Protein AF-A0A0V0GFG6-F1 (afdb_monomer_lite)

Organism: Solanum chacoense (NCBI:txid4108)

Foldseek 3Di:
DDDDDQAAEAEPVPCVCVVVCVVVVHHYYYDYPDDPQLVQCVVCVVVCVVVDDDALLPDPDFDDGPPDDGHHSVRHDPLRRHCVDPSND

Secondary structure (DSSP, 8-state):
-------EEEETT-GGGHHHHHHTT--EEEE--S-HHHHHHHHHHHHHHHH--S-STT-SSPBP-TTSPP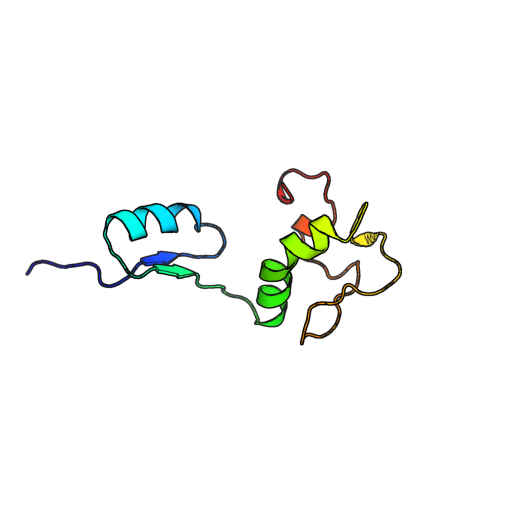BPGGGS-GGGG-TTSGGG-

pLDDT: mean 95.03, std 6.78, range [50.72, 98.31]

Sequence (89 aa):
MKHLLDALIVDIFTTEALPIAKEFELPNYVYIPTNAWFTAMTVYCPVLDKEIEGQYVDQKEPLKIPGCKPVRPEDVNDPMLDRNKQDYR

Radius of gyration: 16.78 Å; chains: 1; bounding box: 41×23×46 Å

Structure (mmCIF, N/CA/C/O backbone):
data_AF-A0A0V0GFG6-F1
#
_entry.id   AF-A0A0V0GFG6-F1
#
loop_
_atom_site.group_PDB
_atom_site.id
_atom_site.type_symbol
_atom_site.label_atom_id
_atom_site.label_alt_id
_atom_site.label_comp_id
_atom_site.label_asym_id
_atom_site.label_entity_id
_atom_site.label_seq_id
_atom_site.pdbx_PDB_ins_code
_atom_site.Cartn_x
_atom_site.Cartn_y
_atom_site.Cartn_z
_atom_site.occupancy
_atom_site.B_iso_or_equiv
_atom_site.auth_seq_id
_atom_site.auth_comp_id
_atom_site.auth_asym_id
_atom_site.auth_atom_id
_atom_site.pdbx_PDB_model_num
ATOM 1 N N . MET A 1 1 ? 26.269 -8.665 -30.414 1.00 50.72 1 MET A N 1
ATOM 2 C CA . MET A 1 1 ? 24.800 -8.788 -30.306 1.00 50.72 1 MET A CA 1
ATOM 3 C C . MET A 1 1 ? 24.291 -7.561 -29.567 1.00 50.72 1 MET A C 1
ATOM 5 O O . MET A 1 1 ? 24.908 -7.196 -28.575 1.00 50.72 1 MET A O 1
ATOM 9 N N . LYS A 1 2 ? 23.260 -6.873 -30.075 1.00 64.06 2 LYS A N 1
ATOM 10 C CA . LYS A 1 2 ? 22.586 -5.804 -29.321 1.00 64.06 2 LYS A CA 1
ATOM 11 C C . LYS A 1 2 ? 21.649 -6.486 -28.325 1.00 64.06 2 LYS A C 1
ATOM 13 O O . LYS A 1 2 ? 20.736 -7.179 -28.758 1.00 64.06 2 LYS A O 1
ATOM 18 N N . HIS A 1 3 ? 21.905 -6.327 -27.032 1.00 73.44 3 HIS A N 1
ATOM 19 C CA . HIS A 1 3 ? 20.947 -6.704 -25.999 1.00 73.44 3 HIS A CA 1
ATOM 20 C C . HIS A 1 3 ? 19.926 -5.573 -25.904 1.00 73.44 3 HIS A C 1
ATOM 22 O O . HIS A 1 3 ? 20.262 -4.476 -25.464 1.00 73.44 3 HIS A O 1
ATOM 28 N N . LEU A 1 4 ? 18.725 -5.815 -26.420 1.00 84.06 4 LEU A N 1
ATOM 29 C CA . LEU A 1 4 ? 17.573 -4.954 -26.177 1.00 84.06 4 LEU A CA 1
ATOM 30 C C . LEU A 1 4 ? 16.907 -5.441 -24.887 1.00 84.06 4 LEU A C 1
ATOM 32 O O . LEU A 1 4 ? 16.917 -6.638 -24.609 1.00 84.06 4 LEU A O 1
ATOM 36 N N . LEU A 1 5 ? 16.403 -4.514 -24.078 1.00 90.75 5 LEU A N 1
ATOM 37 C CA . LEU A 1 5 ? 15.624 -4.852 -22.889 1.00 90.75 5 LEU A CA 1
ATOM 38 C C . LEU A 1 5 ? 14.206 -5.225 -23.335 1.00 90.75 5 LEU A C 1
ATOM 40 O O . LEU A 1 5 ? 13.611 -4.486 -24.113 1.00 90.75 5 LEU A O 1
ATOM 44 N N . ASP A 1 6 ? 13.677 -6.345 -22.845 1.00 93.81 6 ASP A N 1
ATOM 45 C CA . ASP A 1 6 ? 12.325 -6.809 -23.197 1.00 93.81 6 ASP A CA 1
ATOM 46 C C . ASP A 1 6 ? 11.247 -6.305 -22.221 1.00 93.81 6 ASP A C 1
ATOM 48 O O . ASP A 1 6 ? 10.089 -6.143 -22.604 1.00 93.81 6 ASP A O 1
ATOM 52 N N . ALA A 1 7 ? 11.606 -6.071 -20.953 1.00 95.38 7 ALA A N 1
ATOM 53 C CA . ALA A 1 7 ? 10.709 -5.551 -19.922 1.00 95.38 7 ALA A CA 1
ATOM 54 C C . ALA A 1 7 ? 11.483 -4.997 -18.712 1.00 95.38 7 ALA A C 1
ATOM 56 O O . ALA A 1 7 ? 12.623 -5.392 -18.459 1.00 95.38 7 ALA A O 1
ATOM 57 N N . LEU A 1 8 ? 10.824 -4.144 -17.924 1.00 96.69 8 LEU A N 1
ATOM 58 C CA . LEU A 1 8 ? 11.242 -3.761 -16.575 1.00 96.69 8 LEU A CA 1
ATOM 59 C C . LEU A 1 8 ? 10.323 -4.426 -15.538 1.00 96.69 8 LEU A C 1
ATOM 61 O O . LEU A 1 8 ? 9.103 -4.287 -15.606 1.00 96.69 8 LEU A O 1
ATOM 65 N N . ILE A 1 9 ? 10.901 -5.116 -14.557 1.00 97.44 9 ILE A N 1
ATOM 66 C CA . ILE A 1 9 ? 10.167 -5.650 -13.404 1.00 97.44 9 ILE A CA 1
ATOM 67 C C . ILE A 1 9 ? 10.732 -4.975 -12.158 1.00 97.44 9 ILE A C 1
ATOM 69 O O . ILE A 1 9 ? 11.920 -5.113 -11.873 1.00 97.44 9 ILE A O 1
ATOM 73 N N . VAL A 1 10 ? 9.886 -4.237 -11.449 1.00 97.56 10 VAL A N 1
ATOM 74 C CA . VAL A 1 10 ? 10.226 -3.525 -10.207 1.00 97.56 10 VAL A CA 1
ATOM 75 C C . VAL A 1 10 ? 9.537 -4.192 -9.023 1.00 97.56 10 VAL A C 1
ATOM 77 O O . VAL A 1 10 ? 8.579 -4.939 -9.214 1.00 97.56 10 VAL A O 1
ATOM 80 N N . ASP A 1 11 ? 9.991 -3.936 -7.804 1.00 97.25 11 ASP A N 1
ATOM 81 C CA . ASP A 1 11 ? 9.225 -4.288 -6.607 1.00 97.25 1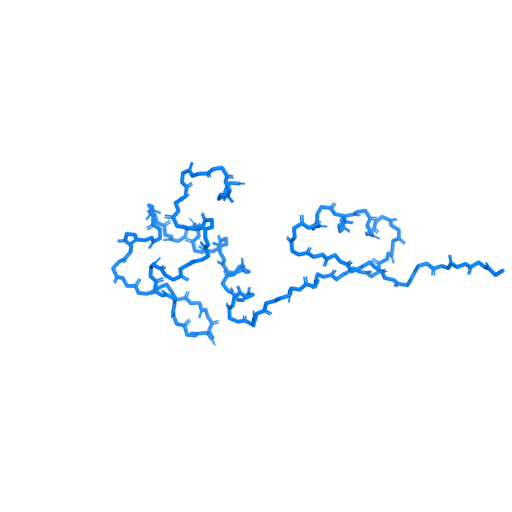1 ASP A CA 1
ATOM 82 C C . ASP A 1 11 ? 8.218 -3.179 -6.237 1.00 97.25 11 ASP A C 1
ATOM 84 O O . ASP A 1 11 ? 8.135 -2.132 -6.884 1.00 97.25 11 ASP A O 1
ATOM 88 N N . ILE A 1 12 ? 7.424 -3.406 -5.188 1.00 93.94 12 ILE A N 1
ATOM 89 C CA . ILE A 1 12 ? 6.411 -2.446 -4.714 1.00 93.94 12 ILE A CA 1
ATOM 90 C C . ILE A 1 12 ? 6.982 -1.116 -4.199 1.00 93.94 12 ILE A C 1
ATOM 92 O O . ILE A 1 12 ? 6.227 -0.154 -4.083 1.00 93.94 12 ILE A O 1
ATOM 96 N N . PHE A 1 13 ? 8.277 -1.049 -3.889 1.00 93.06 13 PHE A N 1
ATOM 97 C CA . PHE A 1 13 ? 8.944 0.149 -3.378 1.00 93.06 13 PHE A CA 1
ATOM 98 C C . PHE A 1 13 ? 9.690 0.928 -4.461 1.00 93.06 13 PHE A C 1
ATOM 100 O O . PHE A 1 13 ? 10.159 2.021 -4.182 1.00 93.06 13 PHE A O 1
ATOM 107 N N . THR A 1 14 ? 9.789 0.383 -5.675 1.00 96.31 14 THR A N 1
ATOM 108 C CA . THR A 1 14 ? 10.572 0.942 -6.791 1.00 96.31 14 THR A CA 1
ATOM 109 C C . THR A 1 14 ? 9.684 1.357 -7.971 1.00 96.31 14 THR A C 1
ATOM 111 O O . THR A 1 14 ? 10.088 1.367 -9.139 1.00 96.31 14 THR A O 1
ATOM 114 N N . THR A 1 15 ? 8.428 1.705 -7.676 1.00 95.38 15 THR A N 1
ATOM 115 C CA . THR A 1 15 ? 7.428 2.088 -8.687 1.00 95.38 15 THR A CA 1
ATOM 116 C C . THR A 1 15 ? 7.734 3.427 -9.367 1.00 95.38 15 THR A C 1
ATOM 118 O O . THR A 1 15 ? 7.228 3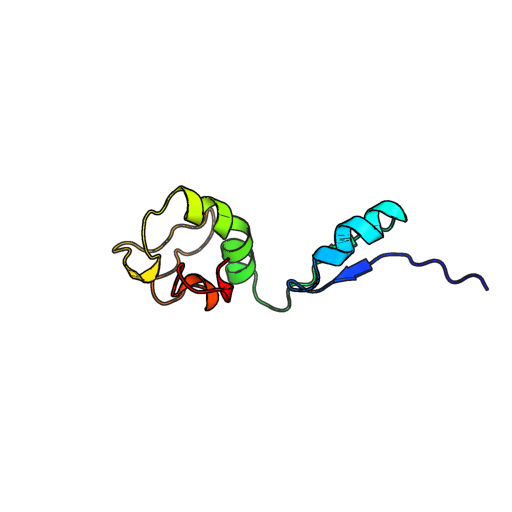.690 -10.460 1.00 95.38 15 THR A O 1
ATOM 121 N N . GLU A 1 16 ? 8.631 4.240 -8.805 1.00 95.75 16 GLU A N 1
ATOM 122 C CA . GLU A 1 16 ? 9.127 5.476 -9.413 1.00 95.75 16 GLU A CA 1
ATOM 123 C C . GLU A 1 16 ? 9.906 5.251 -10.719 1.00 95.75 16 GLU A C 1
ATOM 125 O O . GLU A 1 16 ? 10.064 6.186 -11.503 1.00 95.75 16 GLU A O 1
ATOM 130 N N . ALA A 1 17 ? 10.354 4.022 -11.000 1.00 96.25 17 ALA A N 1
ATOM 131 C CA . ALA A 1 17 ? 11.010 3.677 -12.262 1.00 96.25 17 ALA A CA 1
ATOM 132 C C . ALA A 1 17 ? 10.022 3.356 -13.406 1.00 96.25 17 ALA A C 1
ATOM 134 O O . ALA A 1 17 ? 10.427 3.298 -14.570 1.00 96.25 17 ALA A O 1
ATOM 135 N N . LEU A 1 18 ? 8.725 3.173 -13.119 1.00 96.81 18 LEU A N 1
ATOM 136 C CA . LEU A 1 18 ? 7.717 2.843 -14.139 1.00 96.81 18 LEU A CA 1
ATOM 137 C C . LEU A 1 18 ? 7.547 3.940 -15.212 1.00 96.81 18 LEU A C 1
ATOM 139 O O . LEU A 1 18 ? 7.469 3.592 -16.395 1.00 96.81 18 LEU A O 1
ATOM 143 N N . PRO A 1 19 ? 7.525 5.250 -14.875 1.00 96.88 19 PRO A N 1
ATOM 144 C CA . PRO A 1 19 ? 7.494 6.312 -15.879 1.00 96.88 19 PRO A CA 1
ATOM 145 C C . PRO A 1 19 ? 8.712 6.280 -16.807 1.00 96.88 19 PRO A C 1
ATOM 147 O O . PRO A 1 19 ? 8.547 6.442 -18.012 1.00 96.88 19 PRO A O 1
ATOM 150 N N . ILE A 1 20 ? 9.900 5.977 -16.270 1.00 94.38 20 ILE A N 1
ATOM 151 C CA . ILE A 1 20 ? 11.134 5.860 -17.057 1.00 94.38 20 ILE A CA 1
ATOM 152 C C . ILE A 1 20 ? 10.991 4.719 -18.066 1.00 94.38 20 ILE A C 1
ATOM 154 O O . ILE A 1 20 ? 11.212 4.926 -19.251 1.00 94.38 20 ILE A O 1
ATOM 158 N N . ALA A 1 21 ? 10.539 3.530 -17.651 1.00 94.69 21 ALA A N 1
ATOM 159 C CA . ALA A 1 21 ? 10.308 2.421 -18.585 1.00 94.69 21 ALA A CA 1
ATOM 160 C C . ALA A 1 21 ? 9.342 2.787 -19.723 1.00 94.69 21 ALA A C 1
ATOM 162 O O . ALA A 1 21 ? 9.552 2.385 -20.867 1.00 94.69 21 ALA A O 1
ATOM 163 N N . LYS A 1 22 ? 8.316 3.593 -19.427 1.00 94.25 22 LYS A N 1
ATOM 164 C CA . LYS A 1 22 ? 7.361 4.076 -20.427 1.00 94.25 22 LYS A CA 1
ATOM 165 C C . LYS A 1 22 ? 8.007 4.998 -21.470 1.00 94.25 22 LYS A C 1
ATOM 167 O O . LYS A 1 22 ? 7.618 4.922 -22.631 1.00 94.25 22 LYS A O 1
ATOM 172 N N . GLU A 1 23 ? 8.989 5.820 -21.094 1.00 95.88 23 GLU A N 1
ATOM 173 C CA . GLU A 1 23 ? 9.753 6.668 -22.030 1.00 95.88 23 GLU A CA 1
ATOM 174 C C . GLU A 1 23 ? 10.558 5.849 -23.050 1.00 95.88 23 GLU A C 1
ATOM 176 O O . GLU A 1 23 ? 10.771 6.299 -24.174 1.00 95.88 23 GLU A O 1
ATOM 181 N N . PHE A 1 24 ? 10.963 4.631 -22.681 1.00 93.31 24 PHE A N 1
ATOM 182 C CA . PHE A 1 24 ? 11.674 3.689 -23.552 1.00 93.31 24 PHE A CA 1
ATOM 183 C C . PHE A 1 24 ? 10.748 2.685 -24.257 1.00 93.31 24 PHE A C 1
ATOM 185 O O . PHE A 1 24 ? 11.242 1.729 -24.851 1.00 93.31 24 PHE A O 1
ATOM 192 N N . GLU A 1 25 ? 9.424 2.868 -24.172 1.00 94.75 25 GLU A N 1
ATOM 193 C CA . GLU A 1 25 ? 8.420 1.933 -24.706 1.00 94.75 25 GLU A CA 1
ATOM 194 C C . GLU A 1 25 ? 8.578 0.496 -24.167 1.00 94.75 25 GLU A C 1
ATOM 196 O O . GLU A 1 25 ? 8.181 -0.479 -24.807 1.00 94.75 25 GLU A O 1
ATOM 201 N N . LEU A 1 26 ? 9.140 0.354 -22.960 1.00 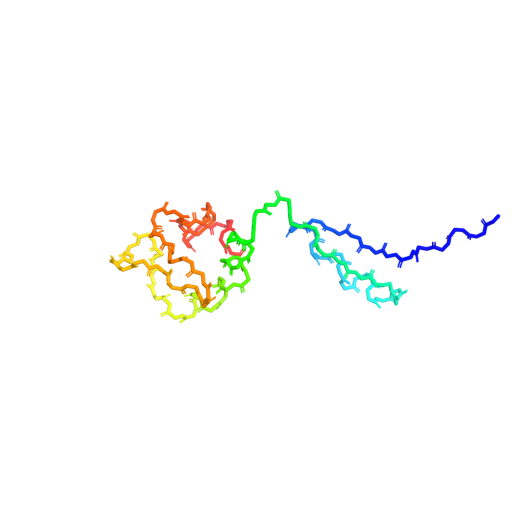95.69 26 LEU A N 1
ATOM 202 C CA . LEU A 1 26 ? 9.345 -0.940 -22.322 1.00 95.69 26 LEU A CA 1
ATOM 203 C C . LEU A 1 26 ? 8.079 -1.379 -21.574 1.00 95.69 26 LEU A C 1
ATOM 205 O O . LEU A 1 26 ? 7.571 -0.632 -20.721 1.00 95.69 26 LEU A O 1
ATOM 209 N N . PRO A 1 27 ? 7.596 -2.616 -21.807 1.00 96.69 27 PRO A N 1
ATOM 210 C CA . PRO A 1 27 ? 6.658 -3.263 -20.903 1.00 96.69 27 PRO A CA 1
ATOM 211 C C . PRO A 1 27 ? 7.183 -3.196 -19.467 1.00 96.69 27 PRO A C 1
ATOM 213 O O . PRO A 1 27 ? 8.354 -3.483 -19.213 1.00 96.69 27 PRO A O 1
ATOM 216 N N . ASN A 1 28 ? 6.328 -2.808 -18.526 1.00 96.75 28 ASN A N 1
ATOM 217 C CA . ASN A 1 28 ? 6.706 -2.670 -17.127 1.00 96.75 28 ASN A CA 1
ATOM 218 C C . ASN A 1 28 ? 5.710 -3.376 -16.207 1.00 96.75 28 ASN A C 1
ATOM 220 O O . ASN A 1 28 ? 4.506 -3.385 -16.463 1.00 96.75 28 ASN A O 1
ATOM 224 N N . TYR A 1 29 ? 6.239 -4.001 -15.158 1.00 96.94 29 TYR A N 1
ATOM 225 C CA . TYR A 1 29 ? 5.488 -4.835 -14.226 1.00 96.94 29 TYR A CA 1
ATOM 226 C C . TYR A 1 29 ? 5.965 -4.597 -12.796 1.00 96.94 29 TYR A C 1
ATOM 228 O O . TYR A 1 29 ? 7.147 -4.352 -12.560 1.00 96.94 29 TYR A O 1
ATOM 236 N N . VAL A 1 30 ? 5.048 -4.737 -11.841 1.00 97.62 30 VAL A N 1
ATOM 237 C CA . VAL A 1 30 ? 5.361 -4.723 -10.410 1.00 97.62 30 VAL A CA 1
ATOM 238 C C . VAL A 1 30 ? 5.304 -6.154 -9.888 1.00 97.62 30 VAL A C 1
ATOM 240 O O . VAL A 1 30 ? 4.268 -6.815 -9.969 1.00 97.62 30 VAL A O 1
ATOM 243 N N . TYR A 1 31 ? 6.415 -6.634 -9.344 1.00 97.31 31 TYR A N 1
ATOM 244 C CA . TYR A 1 31 ? 6.484 -7.865 -8.580 1.00 97.31 31 TYR A CA 1
ATOM 245 C C . TYR A 1 31 ? 6.158 -7.578 -7.115 1.00 97.31 31 TYR A C 1
ATOM 247 O O . TYR A 1 31 ? 6.854 -6.829 -6.430 1.00 97.31 31 TYR A O 1
ATOM 255 N N . ILE A 1 32 ? 5.089 -8.202 -6.629 1.00 96.88 32 ILE A N 1
ATOM 256 C CA . ILE A 1 32 ? 4.657 -8.109 -5.238 1.00 96.88 32 ILE A CA 1
ATOM 257 C C . ILE A 1 32 ? 5.053 -9.418 -4.541 1.00 96.88 32 ILE A C 1
ATOM 259 O O . ILE A 1 32 ? 4.377 -10.425 -4.751 1.00 96.88 32 ILE A O 1
ATOM 263 N N . PRO A 1 33 ? 6.123 -9.450 -3.720 1.00 96.44 33 PRO A N 1
ATOM 264 C CA . PRO A 1 33 ? 6.611 -10.672 -3.067 1.00 96.44 33 PRO A CA 1
ATOM 265 C C . PRO A 1 33 ? 5.760 -11.059 -1.843 1.00 96.44 33 PRO A C 1
ATOM 267 O O . PRO A 1 33 ? 6.274 -11.455 -0.799 1.00 96.44 33 PRO A O 1
ATOM 270 N N . THR A 1 34 ? 4.444 -10.891 -1.939 1.00 96.38 34 THR A N 1
ATOM 271 C CA . THR A 1 34 ? 3.479 -11.148 -0.869 1.00 96.38 34 THR A CA 1
ATOM 272 C C . THR A 1 34 ? 2.191 -11.739 -1.469 1.00 96.38 34 THR A C 1
ATOM 274 O O . THR A 1 34 ? 2.118 -12.030 -2.662 1.00 96.38 34 THR A O 1
ATOM 277 N N . ASN A 1 35 ? 1.195 -12.050 -0.642 1.00 96.88 35 ASN A N 1
ATOM 278 C CA . ASN A 1 35 ? -0.018 -12.731 -1.073 1.00 96.88 35 ASN A CA 1
ATOM 279 C C . ASN A 1 35 ? -1.033 -11.792 -1.769 1.00 96.88 35 ASN A C 1
ATOM 281 O O . ASN A 1 35 ? -0.943 -10.561 -1.742 1.00 96.88 35 ASN A O 1
ATOM 285 N N . ALA A 1 36 ? -2.046 -12.400 -2.392 1.00 97.12 36 ALA A N 1
ATOM 286 C CA . ALA A 1 36 ? -3.094 -11.673 -3.109 1.00 97.12 36 ALA A CA 1
ATOM 287 C C . ALA A 1 36 ? -3.966 -10.798 -2.190 1.00 97.12 36 ALA A C 1
ATOM 289 O O . ALA A 1 36 ? -4.457 -9.760 -2.622 1.00 97.12 36 ALA A O 1
ATOM 290 N N . TRP A 1 37 ? -4.145 -11.187 -0.923 1.00 97.62 37 TRP A N 1
ATOM 291 C CA . TRP A 1 37 ? -4.969 -10.439 0.029 1.00 97.62 37 TRP A CA 1
ATOM 292 C C . TRP A 1 37 ? -4.297 -9.127 0.449 1.00 97.62 37 TRP A C 1
ATOM 294 O O . TRP A 1 37 ? -4.932 -8.075 0.415 1.00 97.62 37 TRP A O 1
ATOM 304 N N . PHE A 1 38 ? -2.991 -9.169 0.720 1.00 97.25 38 PHE A N 1
ATOM 305 C CA . PHE A 1 38 ? -2.155 -7.982 0.899 1.00 97.25 38 PHE A CA 1
ATOM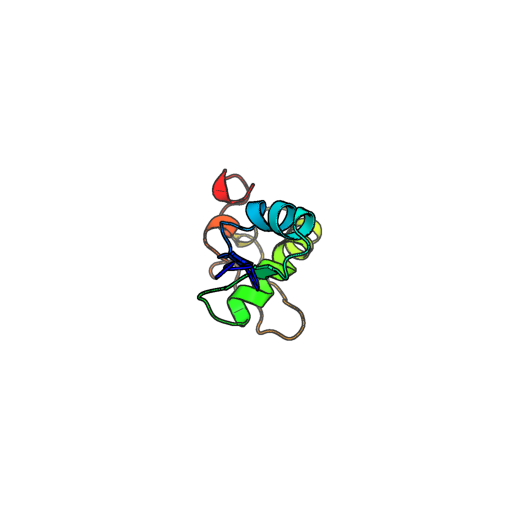 306 C C . PHE A 1 38 ? -2.212 -7.078 -0.332 1.00 97.25 38 PHE A C 1
ATOM 308 O O . PHE A 1 38 ? -2.445 -5.881 -0.209 1.00 97.25 38 PHE A O 1
ATOM 315 N N . THR A 1 39 ? -2.051 -7.654 -1.528 1.00 96.81 39 THR A N 1
ATOM 316 C CA . THR A 1 39 ? -2.108 -6.892 -2.784 1.00 96.81 39 THR A CA 1
ATOM 317 C C . THR A 1 39 ? -3.443 -6.163 -2.931 1.00 96.81 39 THR A C 1
ATOM 319 O O . THR A 1 39 ? -3.463 -4.976 -3.244 1.00 96.81 39 THR A O 1
ATOM 322 N N . ALA A 1 40 ? -4.558 -6.846 -2.653 1.00 97.56 40 ALA A N 1
ATOM 323 C CA . ALA A 1 40 ? -5.888 -6.254 -2.714 1.00 97.56 40 ALA A CA 1
ATOM 324 C C . ALA A 1 40 ? -6.052 -5.094 -1.720 1.00 97.56 40 ALA A C 1
ATOM 326 O O . ALA A 1 40 ? -6.582 -4.050 -2.093 1.00 97.56 40 ALA A O 1
ATOM 327 N N . MET A 1 41 ? -5.555 -5.239 -0.486 1.00 97.25 41 MET A N 1
ATOM 328 C CA . MET A 1 41 ? -5.574 -4.156 0.501 1.00 97.25 41 MET A CA 1
ATOM 329 C C . MET A 1 41 ? -4.731 -2.961 0.060 1.00 97.25 41 MET A C 1
ATOM 331 O O . MET A 1 41 ? -5.213 -1.834 0.099 1.00 97.25 41 MET A O 1
ATOM 335 N N . THR A 1 42 ? -3.505 -3.200 -0.407 1.00 95.50 42 THR A N 1
ATOM 336 C CA . THR A 1 42 ? -2.591 -2.148 -0.867 1.00 95.50 42 THR A CA 1
ATOM 337 C C . THR A 1 42 ? -3.181 -1.369 -2.043 1.00 95.50 42 THR A C 1
ATOM 339 O O . THR A 1 42 ? -3.172 -0.141 -2.031 1.00 95.50 42 THR A O 1
ATOM 342 N N . VAL A 1 43 ? -3.772 -2.058 -3.026 1.00 95.31 43 VAL A N 1
ATOM 343 C CA . VAL A 1 43 ? -4.418 -1.416 -4.186 1.00 95.31 43 VAL A CA 1
ATOM 344 C C . VAL A 1 43 ? -5.688 -0.653 -3.790 1.00 95.31 43 VAL A C 1
ATOM 346 O O . VAL A 1 43 ? -5.989 0.379 -4.386 1.00 95.31 43 VAL A O 1
ATOM 349 N N . TYR A 1 44 ? -6.432 -1.130 -2.788 1.00 97.75 44 TYR A N 1
ATOM 350 C CA . TYR A 1 44 ? -7.667 -0.490 -2.322 1.00 97.75 44 TYR A CA 1
ATOM 351 C C . TYR A 1 44 ? -7.438 0.585 -1.241 1.00 97.75 44 TYR A C 1
ATOM 353 O O . TYR A 1 44 ? -8.354 1.343 -0.923 1.00 97.75 44 TYR A O 1
ATOM 361 N N . CYS A 1 45 ? -6.218 0.702 -0.708 1.00 96.00 45 CYS A N 1
ATOM 362 C CA . CYS A 1 45 ? -5.848 1.665 0.332 1.00 96.00 45 CYS A CA 1
ATOM 363 C C . CYS A 1 45 ? -6.244 3.120 -0.005 1.00 96.00 45 CYS A C 1
ATOM 365 O O . CYS A 1 45 ? -6.861 3.759 0.844 1.00 96.00 45 CYS A O 1
ATOM 367 N N . PRO A 1 46 ? -6.047 3.642 -1.236 1.00 96.25 46 PRO A N 1
ATOM 368 C CA . PRO A 1 46 ? -6.466 5.008 -1.574 1.00 96.25 46 PRO A CA 1
ATOM 369 C C . PRO A 1 46 ? -7.983 5.245 -1.530 1.00 96.25 46 PRO A C 1
ATOM 371 O O . PRO A 1 46 ? -8.424 6.392 -1.481 1.00 96.25 46 PRO A O 1
ATOM 374 N N . VAL A 1 47 ? -8.796 4.186 -1.616 1.00 98.12 47 VAL A N 1
ATOM 375 C CA . VAL A 1 47 ? -10.254 4.282 -1.446 1.00 98.12 47 VAL A CA 1
ATOM 376 C C . VAL A 1 47 ? -10.587 4.346 0.039 1.00 98.12 47 VAL A C 1
ATOM 378 O O . VAL A 1 47 ? -11.301 5.251 0.459 1.00 98.12 47 VAL A O 1
ATOM 381 N N . LEU A 1 48 ? -9.993 3.453 0.837 1.00 97.38 48 LEU A N 1
ATOM 382 C CA . LEU A 1 48 ? -10.132 3.459 2.295 1.00 97.38 48 LEU A CA 1
ATOM 383 C C . LEU A 1 48 ? -9.698 4.801 2.900 1.00 97.38 48 LEU A C 1
ATOM 385 O O . LEU A 1 48 ? -10.392 5.314 3.769 1.00 97.38 48 LEU A O 1
ATOM 389 N N . ASP A 1 49 ? -8.616 5.403 2.399 1.00 97.06 49 ASP A N 1
ATOM 390 C CA . ASP A 1 49 ? -8.105 6.698 2.871 1.00 97.06 49 ASP A CA 1
ATOM 391 C C . ASP A 1 49 ? -9.124 7.835 2.711 1.00 97.06 49 ASP A C 1
ATOM 393 O O . ASP A 1 49 ? -9.209 8.713 3.571 1.00 97.06 49 ASP A O 1
ATOM 397 N N . LYS A 1 50 ? -9.927 7.782 1.640 1.00 97.69 50 LYS A N 1
ATOM 398 C CA . LYS A 1 50 ? -10.986 8.757 1.347 1.00 97.69 50 LYS A CA 1
ATOM 399 C C . LYS A 1 50 ? -12.274 8.485 2.113 1.00 97.69 50 LYS A C 1
ATOM 401 O O . LYS A 1 50 ? -12.983 9.427 2.447 1.00 97.69 50 LYS A O 1
ATOM 406 N N . GLU A 1 51 ? -12.618 7.215 2.307 1.00 97.19 51 GLU A N 1
ATOM 407 C CA . GLU A 1 51 ? -13.887 6.802 2.919 1.00 97.19 51 GLU A CA 1
ATOM 408 C C . GLU A 1 51 ? -13.831 6.765 4.450 1.00 97.19 51 GLU A C 1
ATOM 410 O O . GLU A 1 51 ? -14.863 6.906 5.105 1.00 97.19 51 GLU A O 1
ATOM 415 N N . ILE A 1 52 ? -12.645 6.564 5.024 1.00 97.00 52 ILE A N 1
ATOM 416 C CA . ILE A 1 52 ? -12.442 6.443 6.464 1.00 97.00 52 ILE A CA 1
ATOM 417 C C . ILE A 1 52 ? -11.807 7.728 6.988 1.00 97.00 52 ILE A C 1
ATOM 419 O O . ILE A 1 52 ? -10.694 8.098 6.614 1.00 97.00 52 ILE A O 1
ATOM 423 N N . GLU A 1 53 ? -12.492 8.386 7.915 1.00 95.94 53 GLU A N 1
ATOM 424 C CA . GLU A 1 53 ? -11.931 9.481 8.706 1.00 95.94 53 GLU A CA 1
ATOM 425 C C . GLU A 1 53 ? -11.194 8.933 9.942 1.00 95.94 53 GLU A C 1
ATOM 427 O O . GLU A 1 53 ? -11.626 7.958 10.560 1.00 95.94 53 GLU A O 1
ATOM 432 N N . GLY A 1 54 ? -10.088 9.573 10.337 1.00 96.50 54 GLY A N 1
ATOM 433 C CA . GLY A 1 54 ? -9.319 9.177 11.527 1.00 96.50 54 GLY A CA 1
ATOM 434 C C . GLY A 1 54 ? -8.481 7.910 11.326 1.00 96.50 54 GLY A C 1
ATOM 435 O O . GLY A 1 54 ? -8.157 7.550 10.200 1.00 96.50 54 GLY A O 1
ATOM 436 N N . GLN A 1 55 ? -8.060 7.233 12.395 1.00 98.12 55 GLN A N 1
ATOM 437 C CA . GLN A 1 55 ? -7.192 6.059 12.246 1.00 98.12 55 GLN A CA 1
ATOM 438 C C . GLN A 1 55 ? -7.964 4.825 11.773 1.00 98.12 55 GLN A C 1
ATOM 440 O O . GLN A 1 55 ? -9.115 4.606 12.158 1.00 98.12 55 GLN A O 1
ATOM 445 N N . TYR A 1 56 ? -7.302 3.966 10.991 1.00 98.12 56 TYR A N 1
ATOM 446 C CA . TYR A 1 56 ? -7.857 2.654 10.646 1.00 98.12 56 TYR A CA 1
ATOM 447 C C . TYR A 1 56 ? -8.005 1.765 11.878 1.00 98.12 56 TYR A C 1
ATOM 449 O O . TYR A 1 56 ? -9.012 1.079 12.011 1.00 98.12 56 TYR A O 1
ATOM 457 N N . VAL A 1 57 ? -7.039 1.834 12.799 1.00 98.00 57 VAL A N 1
ATOM 458 C CA . VAL A 1 57 ? -7.030 1.055 14.047 1.00 98.00 57 VAL A CA 1
ATOM 459 C C . VAL A 1 57 ? -8.150 1.448 15.022 1.00 98.00 57 VAL A C 1
ATOM 461 O O . VAL A 1 57 ? -8.496 0.657 15.892 1.00 98.00 57 VAL A O 1
ATOM 464 N N . ASP A 1 58 ? -8.753 2.630 14.850 1.00 98.12 58 ASP A N 1
ATOM 465 C CA . ASP A 1 58 ? -9.871 3.114 15.675 1.00 98.12 58 ASP A CA 1
ATOM 466 C C . ASP A 1 58 ? -11.245 2.659 15.144 1.00 98.12 58 ASP A C 1
ATOM 468 O O . ASP A 1 58 ? -12.276 2.870 15.794 1.00 98.12 58 ASP A O 1
ATOM 472 N N . GLN A 1 59 ? -11.294 2.052 13.951 1.00 97.75 59 GLN A N 1
ATOM 473 C CA . GLN A 1 59 ? -12.548 1.595 13.361 1.00 97.75 59 GLN A CA 1
ATOM 474 C C . GLN A 1 59 ? -13.125 0.429 14.166 1.00 97.75 59 GLN A C 1
ATOM 476 O O . GLN A 1 59 ? -12.421 -0.493 14.555 1.00 97.75 59 GLN A O 1
ATOM 481 N N . LYS A 1 60 ? -14.439 0.451 14.413 1.00 97.12 60 LYS A N 1
ATOM 482 C CA . LYS A 1 60 ? -15.115 -0.627 15.160 1.00 97.12 60 LYS A CA 1
ATOM 483 C C . LYS A 1 60 ? -15.372 -1.861 14.304 1.00 97.12 60 LYS A C 1
ATOM 485 O O . LYS A 1 60 ? -15.358 -2.980 14.805 1.00 97.12 60 LYS A O 1
ATOM 490 N N . GLU A 1 61 ? -15.644 -1.634 13.025 1.00 97.56 61 GLU A N 1
ATOM 491 C CA . GLU A 1 61 ? -15.965 -2.683 12.067 1.00 97.56 61 GLU A CA 1
ATOM 492 C C . GLU A 1 61 ? -14.732 -3.026 11.221 1.00 97.56 61 GLU A C 1
ATOM 494 O O . GLU A 1 61 ? -13.967 -2.124 10.868 1.00 97.56 61 GLU A O 1
ATOM 499 N N . PRO A 1 62 ? -14.548 -4.301 10.834 1.00 98.19 62 PRO A N 1
ATOM 500 C CA . PRO A 1 62 ? -13.504 -4.686 9.893 1.00 98.19 62 PRO A CA 1
ATOM 501 C C . PRO A 1 62 ? -13.598 -3.930 8.561 1.00 98.19 62 PRO A C 1
ATOM 503 O O . PRO A 1 62 ? -14.681 -3.764 7.987 1.00 98.19 62 PRO A O 1
ATOM 506 N N . LEU A 1 63 ? -12.442 -3.541 8.030 1.00 98.12 63 LEU A N 1
ATOM 507 C CA . LEU A 1 63 ? -12.304 -2.810 6.779 1.00 98.12 63 LEU A CA 1
ATOM 508 C C . LEU A 1 63 ? -12.665 -3.736 5.615 1.00 98.12 63 LEU A C 1
ATOM 510 O O . LEU A 1 63 ? -12.088 -4.814 5.435 1.00 98.12 63 LEU A O 1
ATOM 514 N N . LYS A 1 64 ? -13.651 -3.326 4.817 1.00 97.94 64 LYS A N 1
ATOM 515 C CA . LYS A 1 64 ? -14.155 -4.124 3.697 1.00 97.94 64 LYS A CA 1
ATOM 516 C C . LYS A 1 64 ? -13.321 -3.859 2.449 1.00 97.94 64 LYS A C 1
ATOM 518 O O . LYS A 1 64 ? -13.242 -2.729 1.983 1.00 97.94 64 LYS A O 1
ATOM 523 N N . ILE A 1 65 ? -12.772 -4.926 1.877 1.00 97.88 65 ILE A N 1
ATOM 524 C CA . ILE A 1 65 ? -12.112 -4.906 0.569 1.00 97.88 65 ILE A CA 1
ATOM 525 C C . ILE A 1 65 ? -13.004 -5.688 -0.404 1.00 97.88 65 ILE A C 1
ATOM 527 O O . ILE A 1 65 ? -13.333 -6.845 -0.111 1.00 97.88 65 ILE A O 1
ATOM 531 N N . PRO A 1 66 ? -13.419 -5.106 -1.543 1.00 97.31 66 PRO A N 1
ATOM 532 C CA . PRO A 1 66 ? -14.286 -5.785 -2.499 1.00 97.31 66 PRO A CA 1
ATOM 533 C C . PRO A 1 66 ? -13.741 -7.157 -2.921 1.00 97.31 66 PRO A C 1
ATOM 535 O O . PRO A 1 66 ? -12.595 -7.288 -3.344 1.00 97.31 66 PRO A O 1
ATOM 538 N N . GLY A 1 67 ? -14.569 -8.197 -2.786 1.00 97.12 67 GLY A N 1
ATOM 539 C CA . GLY A 1 67 ? -14.215 -9.573 -3.161 1.00 97.12 67 GLY A CA 1
ATOM 540 C C . GLY A 1 67 ? -13.228 -10.286 -2.227 1.00 97.12 67 GLY A C 1
ATOM 541 O O . GLY A 1 67 ? -12.871 -11.430 -2.498 1.00 97.12 67 GLY A O 1
ATOM 542 N N . CYS A 1 68 ? -12.803 -9.656 -1.130 1.00 97.94 68 CYS A N 1
ATOM 543 C CA . CYS A 1 68 ? -11.832 -10.212 -0.190 1.00 97.94 68 CYS A CA 1
ATOM 544 C C . CYS A 1 68 ? -12.425 -10.402 1.210 1.00 97.94 68 CYS A C 1
ATOM 546 O O . CYS A 1 68 ? -13.462 -9.839 1.566 1.00 97.94 68 CYS A O 1
ATOM 548 N N . LYS A 1 69 ? -11.724 -11.179 2.042 1.00 97.62 69 LYS A N 1
ATOM 549 C CA . LYS A 1 69 ? -12.005 -11.231 3.479 1.00 97.62 69 LYS A CA 1
ATOM 550 C C . LYS A 1 69 ? -11.785 -9.831 4.090 1.00 97.62 69 LYS A C 1
ATOM 552 O O . LYS A 1 69 ? -10.756 -9.225 3.781 1.00 97.62 69 LYS A O 1
ATOM 557 N N . PRO A 1 70 ? -12.691 -9.324 4.948 1.00 98.00 70 PRO A N 1
ATOM 558 C CA . PRO A 1 70 ? -12.476 -8.060 5.648 1.00 98.00 70 PRO A CA 1
ATOM 559 C C . PRO A 1 70 ? -11.223 -8.091 6.531 1.00 98.00 70 PRO A C 1
ATOM 561 O O . PRO A 1 70 ? -10.895 -9.131 7.110 1.00 98.00 70 PRO A O 1
ATOM 564 N N . VAL A 1 71 ? -10.548 -6.951 6.641 1.00 98.12 71 VAL A N 1
ATOM 565 C CA . VAL A 1 71 ? -9.313 -6.782 7.418 1.00 98.12 71 VAL A CA 1
ATOM 566 C C . VAL A 1 71 ? -9.665 -6.208 8.781 1.00 98.12 71 VAL A C 1
ATOM 568 O O . VAL A 1 71 ? -10.423 -5.242 8.867 1.00 98.12 71 VAL A O 1
ATOM 571 N N . ARG A 1 72 ? -9.162 -6.812 9.861 1.00 98.31 72 ARG A N 1
ATOM 572 C CA . ARG A 1 72 ? -9.365 -6.236 11.193 1.00 98.31 72 ARG A CA 1
ATOM 573 C C . ARG A 1 72 ? -8.563 -4.933 11.319 1.00 98.31 72 ARG A C 1
ATOM 575 O O . ARG A 1 72 ? -7.475 -4.871 10.752 1.00 98.31 72 ARG A O 1
ATOM 582 N N . PRO A 1 73 ? -9.061 -3.925 12.049 1.00 98.06 73 PRO A N 1
ATOM 583 C CA . PRO A 1 73 ? -8.351 -2.666 12.287 1.00 98.06 73 PRO A CA 1
ATOM 584 C C . PRO A 1 73 ? -6.877 -2.844 12.680 1.00 98.06 73 PRO A C 1
ATOM 586 O O . PRO A 1 73 ? -6.015 -2.145 12.164 1.00 98.06 73 PRO A O 1
ATOM 589 N N . GLU A 1 74 ? -6.578 -3.819 13.538 1.00 97.12 74 GLU A N 1
ATOM 590 C CA . GLU A 1 74 ? -5.233 -4.132 14.031 1.00 97.12 74 GLU A CA 1
ATOM 591 C C . GLU A 1 74 ? -4.372 -4.996 13.088 1.00 97.12 74 GLU A C 1
ATOM 593 O O . GLU A 1 74 ? -3.180 -5.155 13.332 1.00 97.12 74 GLU A O 1
ATOM 598 N N . ASP A 1 75 ? -4.958 -5.544 12.017 1.00 97.38 75 ASP A N 1
ATOM 599 C CA . ASP A 1 75 ? -4.288 -6.402 11.024 1.00 97.38 75 ASP A CA 1
ATOM 600 C C . ASP A 1 75 ? -3.931 -5.644 9.725 1.00 97.38 75 ASP A C 1
ATOM 602 O O . ASP A 1 75 ? -3.554 -6.261 8.723 1.00 97.38 75 ASP A O 1
ATOM 606 N N . VAL A 1 76 ? -4.116 -4.321 9.685 1.00 97.38 76 VAL A N 1
ATOM 607 C CA . VAL A 1 76 ? -3.735 -3.506 8.521 1.00 97.38 76 VAL A CA 1
ATOM 608 C C . VAL A 1 76 ? -2.214 -3.527 8.306 1.00 97.38 76 VAL A C 1
ATOM 610 O O . VAL A 1 76 ? -1.454 -3.887 9.201 1.00 97.38 76 VAL A O 1
ATOM 613 N N . ASN A 1 77 ? -1.751 -3.135 7.114 1.00 95.50 77 ASN A N 1
ATOM 614 C CA . ASN A 1 77 ? -0.312 -3.045 6.834 1.00 95.50 77 ASN A CA 1
ATOM 615 C C . ASN A 1 77 ? 0.370 -2.091 7.826 1.00 95.50 77 ASN A C 1
ATOM 617 O O . ASN A 1 77 ? -0.224 -1.078 8.183 1.00 95.50 77 ASN A O 1
ATOM 621 N N . ASP A 1 78 ? 1.631 -2.343 8.183 1.00 95.75 78 ASP A N 1
ATOM 622 C CA . ASP A 1 78 ? 2.351 -1.546 9.189 1.00 95.75 78 ASP A CA 1
ATOM 623 C C . ASP A 1 78 ? 2.255 -0.016 8.992 1.00 95.75 78 ASP A C 1
ATOM 625 O O . ASP A 1 78 ? 1.943 0.673 9.968 1.00 95.75 78 ASP A O 1
ATOM 629 N N . PRO A 1 79 ? 2.403 0.549 7.771 1.00 95.44 79 PRO A N 1
ATOM 630 C CA . PRO A 1 79 ? 2.241 1.993 7.567 1.00 95.44 79 PRO A CA 1
ATOM 631 C C . PRO A 1 79 ? 0.827 2.510 7.868 1.00 95.44 79 PRO A C 1
ATOM 633 O O . PRO A 1 79 ? 0.638 3.669 8.215 1.00 95.44 79 PRO A O 1
ATOM 636 N N . MET A 1 80 ? -0.192 1.658 7.750 1.00 97.19 80 MET A N 1
ATOM 637 C CA . MET A 1 80 ? -1.591 1.997 8.020 1.00 97.19 80 MET A CA 1
ATOM 638 C C . MET A 1 80 ? -1.925 1.985 9.522 1.00 97.19 80 MET A C 1
ATOM 640 O O . MET A 1 80 ? -3.001 2.445 9.900 1.00 97.19 80 MET A O 1
ATOM 644 N N . LEU A 1 81 ? -1.038 1.487 10.392 1.00 97.38 81 LEU A N 1
ATOM 645 C CA . LEU A 1 81 ? -1.278 1.467 11.841 1.00 97.38 81 LEU A CA 1
ATOM 646 C C . LEU A 1 81 ? -1.330 2.877 12.452 1.00 97.38 81 LEU A C 1
ATOM 648 O O . LEU A 1 81 ? -1.959 3.064 13.491 1.00 97.38 81 LEU A O 1
ATOM 652 N N . ASP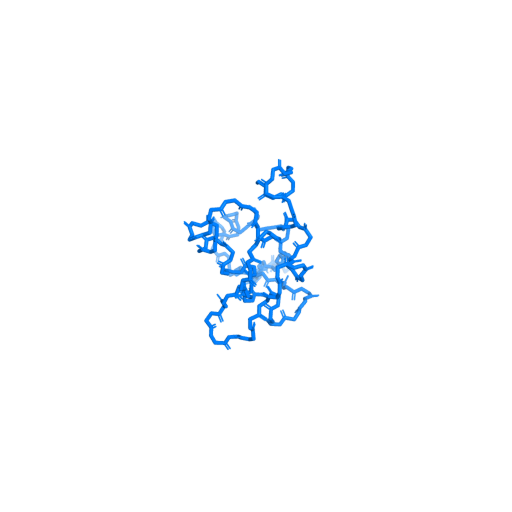 A 1 82 ? -0.674 3.861 11.827 1.00 97.50 82 ASP A N 1
ATOM 653 C CA . ASP A 1 82 ? -0.731 5.266 12.238 1.00 97.50 82 ASP A CA 1
ATOM 654 C C . ASP A 1 82 ? -0.604 6.208 11.034 1.00 97.50 82 ASP A C 1
ATOM 656 O O . ASP A 1 82 ? 0.490 6.492 10.543 1.00 97.50 82 ASP A O 1
ATOM 660 N N . ARG A 1 83 ? -1.739 6.774 10.614 1.00 96.44 83 ARG A N 1
ATOM 661 C CA . ARG A 1 83 ? -1.842 7.690 9.467 1.00 96.44 83 ARG A CA 1
ATOM 662 C C . ARG A 1 83 ? -1.104 9.021 9.657 1.00 96.44 83 ARG A C 1
ATOM 664 O O . ARG A 1 83 ? -0.985 9.806 8.717 1.00 96.44 83 ARG A O 1
ATOM 671 N N . ASN A 1 84 ? -0.624 9.320 10.867 1.00 96.25 84 ASN A N 1
ATOM 672 C CA . ASN A 1 84 ? 0.152 10.530 11.130 1.00 96.25 84 ASN A CA 1
ATOM 673 C C . ASN A 1 84 ? 1.652 10.349 10.882 1.00 96.25 84 ASN A C 1
ATOM 675 O O . ASN A 1 84 ? 2.369 11.354 10.821 1.00 96.25 84 ASN A O 1
ATOM 679 N N . LYS A 1 85 ? 2.136 9.109 10.757 1.00 95.69 85 LYS A N 1
ATOM 680 C CA . LYS A 1 85 ? 3.553 8.833 10.529 1.00 95.69 85 LYS A CA 1
ATOM 681 C C . LYS A 1 85 ? 3.963 9.101 9.087 1.00 95.69 85 LYS A C 1
ATOM 683 O O . LYS A 1 85 ? 3.146 9.194 8.176 1.00 95.69 85 LYS A O 1
ATOM 688 N N . GLN A 1 86 ? 5.269 9.270 8.904 1.00 93.25 86 GLN A N 1
ATOM 689 C CA . GLN A 1 86 ? 5.858 9.577 7.607 1.00 93.25 86 GLN A CA 1
ATOM 690 C C . GLN A 1 86 ? 5.756 8.410 6.621 1.00 93.25 86 GLN A C 1
ATOM 692 O O . GLN A 1 86 ? 5.615 8.655 5.435 1.00 93.25 86 GLN A O 1
ATOM 697 N N . ASP A 1 87 ? 5.817 7.169 7.094 1.00 89.62 87 ASP A N 1
ATOM 698 C CA . ASP A 1 87 ? 5.700 5.962 6.270 1.00 89.62 87 ASP A CA 1
ATOM 699 C C . ASP A 1 87 ? 4.292 5.750 5.692 1.00 89.62 87 ASP A C 1
ATOM 701 O O . ASP A 1 87 ? 4.155 5.045 4.695 1.00 89.62 87 ASP A O 1
ATOM 705 N N . TYR A 1 88 ? 3.261 6.377 6.271 1.00 93.31 88 TYR A N 1
ATOM 706 C CA . TYR A 1 88 ? 1.917 6.419 5.688 1.00 93.31 88 TYR A CA 1
ATOM 707 C C . TYR A 1 88 ? 1.779 7.417 4.524 1.00 93.31 88 TYR A C 1
ATOM 709 O O . TYR A 1 88 ? 0.880 7.265 3.696 1.00 93.31 88 TYR A O 1
ATOM 717 N N . ARG A 1 89 ? 2.606 8.469 4.502 1.00 81.44 89 ARG A N 1
ATOM 718 C CA . ARG A 1 89 ? 2.430 9.648 3.638 1.00 81.44 89 ARG A CA 1
ATOM 719 C C . ARG A 1 89 ? 3.153 9.552 2.303 1.00 81.44 89 ARG A C 1
ATOM 721 O O . ARG A 1 89 ? 4.260 8.979 2.257 1.00 81.44 89 ARG A O 1
#